Protein AF-A0A8X6PFY6-F1 (afdb_monomer)

Foldseek 3Di:
DPDPVVVVVVVVVVVVVVVVVVVVVVVVCVVCVVPPDDDDDPPPDPDCVVVVVVVVVVVVVVVVVVVVVVVVVVVVVVVVVVVVVVVVVVVVVVVVLCVQQVDADPVRHTDVPSVVVVVVVVVVVVVVVVVVVCVVDDDDDDDDDDDPDDDDD

InterPro domains:
  IPR013730 Fyv7/TAP26 [PF08524] (4-125)

Sequence (153 aa):
MPNFRRNYQNKKKEAFERRKYAIKREYRKMQVGKGGQSFHPRQNRPNDNNGSQFYRRAMQEYERNRAAIEERKQIKEAKRKEREEAITRYKEKKLENFKKLSQRTKRGQPVMKGRLEILLEKIKKTVNNDCETVNNTGTTSYKRKIGNSFRKN

Structure (mmCIF, N/CA/C/O backbone):
data_AF-A0A8X6PFY6-F1
#
_entry.id   AF-A0A8X6PFY6-F1
#
loop_
_atom_site.group_PDB
_atom_site.id
_atom_site.type_symbol
_atom_site.label_atom_id
_atom_site.label_alt_id
_atom_site.label_comp_id
_atom_site.label_asym_id
_atom_site.label_entity_id
_atom_site.label_seq_id
_atom_site.pdbx_PDB_ins_code
_atom_site.Cartn_x
_atom_site.Cartn_y
_atom_site.Cartn_z
_atom_site.occupancy
_atom_site.B_iso_or_equiv
_atom_site.auth_seq_id
_atom_site.auth_comp_id
_atom_site.auth_asym_id
_atom_site.auth_atom_id
_atom_site.pdbx_PDB_model_num
ATOM 1 N N . MET A 1 1 ? 24.659 1.802 14.967 1.00 48.66 1 MET A N 1
ATOM 2 C CA . MET A 1 1 ? 24.124 0.934 13.890 1.00 48.66 1 MET A CA 1
ATOM 3 C C . MET A 1 1 ? 24.374 1.592 12.535 1.00 48.66 1 MET A C 1
ATOM 5 O O . MET A 1 1 ? 23.859 2.686 12.324 1.00 48.66 1 MET A O 1
ATOM 9 N N . PRO A 1 2 ? 25.191 1.017 11.631 1.00 57.88 2 PRO A N 1
ATOM 10 C CA . PRO A 1 2 ? 25.465 1.629 10.331 1.00 57.88 2 PRO A CA 1
ATOM 11 C C . PRO A 1 2 ? 24.195 1.667 9.470 1.00 57.88 2 PRO A C 1
ATOM 13 O O . PRO A 1 2 ? 23.477 0.677 9.352 1.00 57.88 2 PRO A O 1
ATOM 16 N N . ASN A 1 3 ? 23.912 2.815 8.853 1.00 57.47 3 ASN A N 1
ATOM 17 C CA . ASN A 1 3 ? 22.722 3.036 8.028 1.00 57.47 3 ASN A CA 1
ATOM 18 C C . ASN A 1 3 ? 22.737 2.170 6.747 1.00 57.47 3 ASN A C 1
ATOM 20 O O . ASN A 1 3 ? 23.233 2.598 5.700 1.00 57.47 3 ASN A O 1
ATOM 24 N N . PHE A 1 4 ? 22.138 0.974 6.805 1.00 59.28 4 PHE A N 1
ATOM 25 C CA . PHE A 1 4 ? 22.027 0.002 5.701 1.00 59.28 4 PHE A CA 1
ATOM 26 C C . PHE A 1 4 ? 21.504 0.608 4.388 1.00 59.28 4 PHE A C 1
ATOM 28 O O . PHE A 1 4 ? 22.002 0.300 3.303 1.00 59.28 4 PHE A O 1
ATOM 35 N N . ARG A 1 5 ? 20.545 1.539 4.472 1.00 58.31 5 ARG A N 1
ATOM 36 C CA . ARG A 1 5 ? 19.970 2.228 3.306 1.00 58.31 5 ARG A CA 1
ATOM 37 C C . ARG A 1 5 ? 20.987 3.121 2.588 1.00 58.31 5 ARG A C 1
ATOM 39 O O . ARG A 1 5 ? 20.976 3.186 1.363 1.00 58.31 5 ARG A O 1
ATOM 46 N N . ARG A 1 6 ? 21.879 3.783 3.333 1.00 59.03 6 ARG A N 1
ATOM 47 C CA . ARG A 1 6 ? 22.920 4.669 2.783 1.00 59.03 6 ARG A CA 1
ATOM 48 C C . ARG A 1 6 ? 24.018 3.843 2.096 1.00 59.03 6 ARG A C 1
ATOM 50 O O . ARG A 1 6 ? 24.429 4.178 0.991 1.00 59.03 6 ARG A O 1
ATOM 57 N N . ASN A 1 7 ? 24.387 2.700 2.683 1.00 70.31 7 ASN A N 1
ATOM 58 C CA . ASN A 1 7 ? 25.357 1.756 2.113 1.00 70.31 7 ASN A CA 1
ATOM 59 C C . ASN A 1 7 ? 24.859 1.136 0.787 1.00 70.31 7 ASN A C 1
ATOM 61 O O . ASN A 1 7 ? 25.578 1.128 -0.207 1.00 70.31 7 ASN A O 1
ATOM 65 N N . TYR A 1 8 ? 23.589 0.723 0.713 1.00 68.44 8 TYR A N 1
ATOM 66 C CA . TYR A 1 8 ? 23.006 0.178 -0.522 1.00 68.44 8 TYR A CA 1
ATOM 67 C C . TYR A 1 8 ? 22.956 1.195 -1.676 1.00 68.44 8 TYR A C 1
ATOM 69 O O . TYR A 1 8 ? 23.268 0.860 -2.820 1.00 68.44 8 TYR A O 1
ATOM 77 N N . GLN A 1 9 ? 22.597 2.450 -1.387 1.00 69.75 9 GLN A N 1
ATOM 78 C CA . GLN A 1 9 ? 22.591 3.514 -2.397 1.00 69.75 9 GLN A CA 1
ATOM 79 C C . GLN A 1 9 ? 24.010 3.849 -2.880 1.00 69.75 9 GLN A C 1
ATOM 81 O O . GLN A 1 9 ? 24.214 4.052 -4.075 1.00 69.75 9 GLN A O 1
ATOM 86 N N . ASN A 1 10 ? 24.999 3.836 -1.983 1.00 77.12 10 ASN A N 1
ATOM 87 C CA . ASN A 1 10 ? 26.402 4.050 -2.342 1.00 77.12 10 ASN A CA 1
ATOM 88 C C . ASN A 1 10 ? 26.944 2.915 -3.224 1.00 77.12 10 ASN A C 1
ATOM 90 O O . ASN A 1 10 ? 27.538 3.199 -4.259 1.00 77.12 10 ASN A O 1
ATOM 94 N N . LYS A 1 11 ? 26.635 1.649 -2.907 1.00 75.69 11 LYS A N 1
ATOM 95 C CA . LYS A 1 11 ? 26.989 0.496 -3.757 1.00 75.69 11 LYS A CA 1
ATOM 96 C C . LYS A 1 11 ? 26.382 0.589 -5.159 1.00 75.69 11 LYS A C 1
ATOM 98 O O . LYS A 1 11 ? 27.042 0.258 -6.140 1.00 75.69 11 LYS A O 1
ATOM 103 N N . LYS A 1 12 ? 25.140 1.077 -5.283 1.00 75.38 12 LYS A N 1
ATOM 104 C CA . LYS A 1 12 ? 24.514 1.324 -6.595 1.00 75.38 12 LYS A CA 1
ATOM 105 C C . LYS A 1 12 ? 25.237 2.404 -7.398 1.00 75.38 12 LYS A C 1
ATOM 107 O O . LYS A 1 12 ? 25.449 2.216 -8.593 1.00 75.38 12 LYS A O 1
ATOM 112 N N . LYS A 1 13 ? 25.619 3.511 -6.753 1.00 80.25 13 LYS A N 1
ATOM 113 C CA . LYS A 1 13 ? 26.399 4.585 -7.390 1.00 80.25 13 LYS A CA 1
ATOM 114 C C . LYS A 1 13 ? 27.769 4.086 -7.841 1.00 80.25 13 LYS A C 1
ATOM 116 O O . LYS A 1 13 ? 28.173 4.347 -8.966 1.00 80.25 13 LYS A O 1
ATOM 121 N N . GLU A 1 14 ? 28.443 3.310 -7.001 1.00 84.56 14 GLU A N 1
ATOM 122 C CA . GLU A 1 14 ? 29.750 2.739 -7.315 1.00 84.56 14 GLU A CA 1
ATOM 123 C C . GLU A 1 14 ? 29.685 1.767 -8.502 1.00 84.56 14 GLU A C 1
ATOM 125 O O . GLU A 1 14 ? 30.495 1.855 -9.422 1.00 84.56 14 GLU A O 1
ATOM 130 N N . ALA A 1 15 ? 28.683 0.882 -8.540 1.00 84.25 15 ALA A N 1
ATOM 131 C CA . ALA A 1 15 ? 28.464 -0.017 -9.672 1.00 84.25 15 ALA A CA 1
ATOM 132 C C . ALA A 1 15 ? 28.185 0.747 -10.980 1.00 84.25 15 ALA A C 1
ATOM 134 O O . ALA A 1 15 ? 28.671 0.361 -12.045 1.00 84.25 15 ALA A O 1
ATOM 135 N N . PHE A 1 16 ? 27.436 1.851 -10.903 1.00 86.62 16 PHE A N 1
ATOM 136 C CA . PHE A 1 16 ? 27.175 2.723 -12.046 1.00 86.62 16 PHE A CA 1
ATOM 137 C C . PHE A 1 16 ? 28.451 3.406 -12.555 1.00 86.62 16 PHE A C 1
ATOM 139 O O . PHE A 1 16 ? 28.730 3.356 -13.754 1.00 86.62 16 PHE A O 1
ATOM 146 N N . GLU A 1 17 ? 29.263 3.974 -11.660 1.00 85.88 17 GLU A N 1
ATOM 147 C CA . GLU A 1 17 ? 30.540 4.589 -12.034 1.00 85.88 17 GLU A CA 1
ATOM 148 C C . GLU A 1 17 ? 31.504 3.552 -12.623 1.00 85.88 17 GLU A C 1
ATOM 150 O O . GLU A 1 17 ? 32.061 3.777 -13.695 1.00 85.88 17 GLU A O 1
ATOM 155 N N . ARG A 1 18 ? 31.625 2.359 -12.023 1.00 86.19 18 ARG A N 1
ATOM 156 C CA . ARG A 1 18 ? 32.429 1.256 -12.584 1.00 86.19 18 ARG A CA 1
ATOM 157 C C . ARG A 1 18 ? 32.011 0.919 -14.019 1.00 86.19 18 ARG A C 1
ATOM 159 O O . ARG A 1 18 ? 32.871 0.795 -14.890 1.00 86.19 18 ARG A O 1
ATOM 166 N N . ARG A 1 19 ? 30.704 0.841 -14.294 1.00 86.75 19 ARG A N 1
ATOM 167 C CA . ARG A 1 19 ? 30.173 0.598 -15.646 1.00 86.75 19 ARG A CA 1
ATOM 168 C C . ARG A 1 19 ? 30.501 1.743 -16.609 1.00 86.75 19 ARG A C 1
ATOM 170 O O . ARG A 1 19 ? 30.929 1.491 -17.730 1.00 86.75 19 ARG A O 1
ATOM 177 N N . LYS A 1 20 ? 30.354 2.994 -16.173 1.00 91.69 20 LYS A N 1
ATOM 178 C CA . LYS A 1 20 ? 30.692 4.190 -16.960 1.00 91.69 20 LYS A CA 1
ATOM 179 C C . LYS A 1 20 ? 32.180 4.235 -17.323 1.00 91.69 20 LYS A C 1
ATOM 181 O O . LYS A 1 20 ? 32.524 4.486 -18.478 1.00 91.69 20 LYS A O 1
ATOM 186 N N . TYR A 1 21 ? 33.066 3.945 -16.369 1.00 87.44 21 TYR A N 1
ATOM 187 C CA . TYR A 1 21 ? 34.508 3.870 -16.613 1.00 87.44 21 TYR A CA 1
ATOM 188 C C . TYR A 1 21 ? 34.895 2.681 -17.502 1.00 87.44 21 TYR A C 1
ATOM 190 O O . TYR A 1 21 ? 35.801 2.827 -18.322 1.00 87.44 21 TYR A O 1
ATOM 198 N N . ALA A 1 22 ? 34.206 1.539 -17.394 1.00 87.62 22 ALA A N 1
ATOM 199 C CA . ALA A 1 22 ? 34.403 0.397 -18.288 1.00 87.62 22 ALA A CA 1
ATOM 200 C C . ALA A 1 22 ? 34.051 0.753 -19.742 1.00 87.62 22 ALA A C 1
ATOM 202 O O . ALA A 1 22 ? 34.897 0.596 -20.619 1.00 87.62 22 ALA A O 1
ATOM 203 N N . ILE A 1 23 ? 32.881 1.360 -19.971 1.00 87.06 23 ILE A N 1
ATOM 204 C CA . ILE A 1 23 ? 32.452 1.832 -2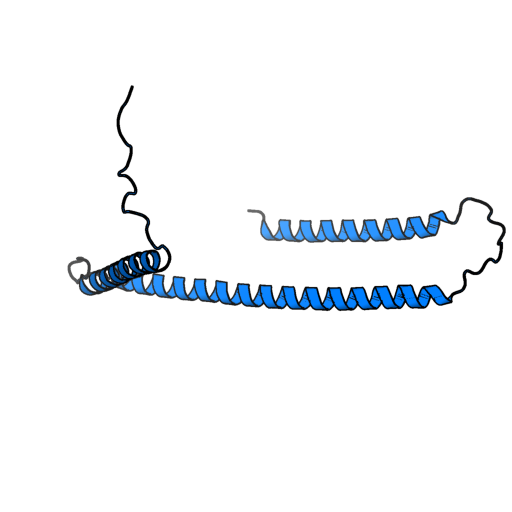1.300 1.00 87.06 23 ILE A CA 1
ATOM 205 C C . ILE A 1 23 ? 33.448 2.858 -21.862 1.00 87.06 23 ILE A C 1
ATOM 207 O O . ILE A 1 23 ? 33.873 2.755 -23.010 1.00 87.06 23 ILE A O 1
ATOM 211 N N . LYS A 1 24 ? 33.887 3.830 -21.049 1.00 85.69 24 LYS A N 1
ATOM 212 C CA . LYS A 1 24 ? 34.873 4.844 -21.467 1.00 85.69 24 LYS A CA 1
ATOM 213 C C . LYS A 1 24 ? 36.231 4.228 -21.828 1.00 85.69 24 LYS A C 1
ATOM 215 O O . LYS A 1 24 ? 36.890 4.690 -22.759 1.00 85.69 24 LYS A O 1
ATOM 220 N N . ARG A 1 25 ? 36.663 3.198 -21.091 1.00 84.69 25 ARG A N 1
ATOM 221 C CA . ARG A 1 25 ? 37.903 2.452 -21.353 1.00 84.69 25 ARG A CA 1
ATOM 222 C C . ARG A 1 25 ? 37.805 1.671 -22.659 1.00 84.69 25 ARG A C 1
ATOM 224 O O . ARG A 1 25 ? 38.741 1.703 -23.448 1.00 84.69 25 ARG A O 1
ATOM 231 N N . GLU A 1 26 ? 36.692 0.990 -22.878 1.00 82.75 26 GLU A N 1
ATOM 232 C CA . GLU A 1 26 ? 36.430 0.204 -24.081 1.00 82.75 26 GLU A CA 1
ATOM 233 C C . GLU A 1 26 ? 36.352 1.093 -25.326 1.00 82.75 26 GLU A C 1
ATOM 235 O O . GLU A 1 26 ? 37.043 0.837 -26.308 1.00 82.75 26 GLU A O 1
ATOM 240 N N . TYR A 1 27 ? 35.659 2.230 -25.229 1.00 82.00 27 TYR A N 1
ATOM 241 C CA . TYR A 1 27 ? 35.646 3.260 -26.267 1.00 82.00 27 TYR A CA 1
ATOM 242 C C . TYR A 1 27 ? 37.055 3.761 -26.617 1.00 82.00 27 TYR A C 1
ATOM 244 O O . TYR A 1 27 ? 37.421 3.828 -27.788 1.00 82.00 27 TYR A O 1
ATOM 252 N N . ARG A 1 28 ? 37.897 4.032 -25.609 1.00 83.44 28 ARG A N 1
ATOM 253 C CA . ARG A 1 28 ? 39.300 4.419 -25.827 1.00 83.44 28 ARG A CA 1
ATOM 254 C C . ARG A 1 28 ? 40.112 3.300 -26.490 1.00 83.44 28 ARG A C 1
ATOM 256 O O . ARG A 1 28 ? 40.904 3.583 -27.378 1.00 83.44 28 ARG A O 1
ATOM 263 N N . LYS A 1 29 ? 39.918 2.036 -26.099 1.00 77.06 29 LYS A N 1
ATOM 264 C CA . LYS A 1 29 ? 40.586 0.887 -26.737 1.00 77.06 29 LYS A CA 1
ATOM 265 C C . LYS A 1 29 ? 40.197 0.742 -28.210 1.00 77.06 29 LYS A C 1
ATOM 267 O O . LYS A 1 29 ? 41.075 0.504 -29.030 1.00 77.06 29 LYS A O 1
ATOM 272 N N . MET A 1 30 ? 38.925 0.953 -28.551 1.00 71.62 30 MET A N 1
ATOM 273 C CA . MET A 1 30 ? 38.466 0.957 -29.947 1.00 71.62 30 MET A CA 1
ATOM 274 C C . MET A 1 30 ? 39.096 2.088 -30.775 1.00 71.62 30 MET A C 1
ATOM 276 O O . MET A 1 30 ? 39.291 1.925 -31.976 1.00 71.62 30 MET A O 1
ATOM 280 N N . GLN A 1 31 ? 39.455 3.214 -30.148 1.00 65.56 31 GLN A N 1
ATOM 281 C CA . GLN A 1 31 ? 40.189 4.297 -30.812 1.00 65.56 31 GLN A CA 1
ATOM 282 C C . GLN A 1 31 ? 41.687 3.989 -30.982 1.00 65.56 31 GLN A C 1
ATOM 284 O O . GLN A 1 31 ? 42.263 4.321 -32.013 1.00 65.56 31 GLN A O 1
ATOM 289 N N . VAL A 1 32 ? 42.316 3.336 -29.998 1.00 60.94 32 VAL A N 1
ATOM 290 C CA . VAL A 1 32 ? 43.765 3.043 -29.996 1.00 60.94 32 VAL A CA 1
ATOM 291 C C . VAL A 1 32 ? 44.116 1.773 -30.793 1.00 60.94 32 VAL A C 1
ATOM 293 O O . VAL A 1 32 ? 45.224 1.656 -31.306 1.00 60.94 32 VAL A O 1
ATOM 296 N N . GLY A 1 33 ? 43.162 0.859 -31.012 1.00 51.19 33 GLY A N 1
ATOM 297 C CA . GLY A 1 33 ? 43.323 -0.335 -31.859 1.00 51.19 33 GLY A CA 1
ATOM 298 C C . GLY A 1 33 ? 43.544 -0.067 -33.359 1.00 51.19 33 GLY A C 1
ATOM 299 O O . GLY A 1 33 ? 43.638 -1.014 -34.132 1.00 51.19 33 GLY A O 1
ATOM 300 N N . LYS A 1 34 ? 43.646 1.201 -33.781 1.00 51.16 34 LYS A N 1
ATOM 301 C CA . LYS A 1 34 ? 44.022 1.620 -35.144 1.00 51.16 34 LYS A CA 1
ATOM 302 C C . LYS A 1 34 ? 45.475 2.114 -35.265 1.00 51.16 34 LYS A C 1
ATOM 304 O O . LYS A 1 34 ? 45.801 2.778 -36.240 1.00 51.16 34 LYS A O 1
ATOM 309 N N . GLY A 1 35 ? 46.338 1.836 -34.283 1.00 48.56 35 GLY A N 1
ATOM 310 C CA . GLY A 1 35 ? 47.686 2.420 -34.195 1.00 48.56 35 GLY A CA 1
ATOM 311 C C . GLY A 1 35 ? 48.846 1.425 -34.148 1.00 48.56 35 GLY A C 1
ATOM 312 O O . GLY A 1 35 ? 49.828 1.703 -33.472 1.00 48.56 35 GLY A O 1
ATOM 313 N N . GLY A 1 36 ? 48.744 0.265 -34.805 1.00 50.94 36 GLY A N 1
ATOM 314 C CA . GLY A 1 36 ? 49.786 -0.763 -34.709 1.00 50.94 36 GLY A CA 1
ATOM 315 C C . GLY A 1 36 ? 49.902 -1.712 -35.895 1.00 50.94 36 GLY A C 1
ATOM 316 O O . GLY A 1 36 ? 50.194 -2.872 -35.661 1.00 50.94 36 GLY A O 1
ATOM 317 N N . GLN A 1 37 ? 49.644 -1.256 -37.125 1.00 45.44 37 GLN A N 1
ATOM 318 C CA . GLN A 1 37 ? 50.202 -1.809 -38.370 1.00 45.44 37 GLN A CA 1
ATOM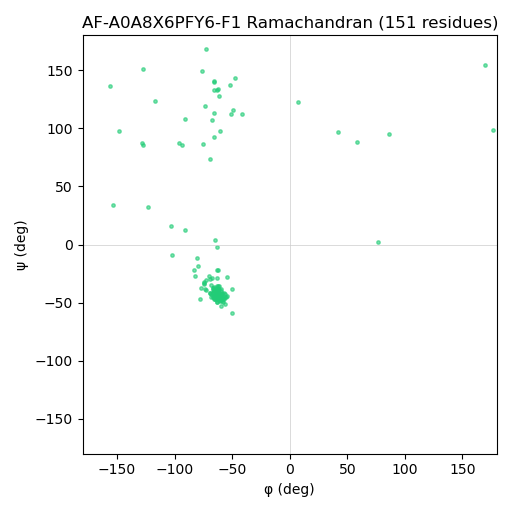 319 C C . GLN A 1 37 ? 50.177 -0.705 -39.435 1.00 45.44 37 GLN A C 1
ATOM 321 O O . GLN A 1 37 ? 49.209 0.049 -39.530 1.00 45.44 37 GLN A O 1
ATOM 326 N N . SER A 1 38 ? 51.257 -0.576 -40.202 1.00 51.62 38 SER A N 1
ATOM 327 C CA . SER A 1 38 ? 51.410 0.381 -41.300 1.00 51.62 38 SER A CA 1
ATOM 328 C C . SER A 1 38 ? 50.352 0.141 -42.382 1.00 51.62 38 SER A C 1
ATOM 330 O O . SER A 1 38 ? 50.497 -0.731 -43.234 1.00 51.62 38 SER A O 1
ATOM 332 N N . PHE A 1 39 ? 49.269 0.915 -42.329 1.00 45.38 39 PHE A N 1
ATOM 333 C CA . PHE A 1 39 ? 48.179 0.891 -43.299 1.00 45.38 39 PHE A CA 1
ATOM 334 C C . PHE A 1 39 ? 48.461 1.910 -44.410 1.00 45.38 39 PHE A C 1
ATOM 336 O O . PHE A 1 39 ? 48.369 3.118 -44.192 1.00 45.38 39 PHE A O 1
ATOM 343 N N . HIS A 1 40 ? 48.795 1.439 -45.613 1.00 53.25 40 HIS A N 1
ATOM 344 C CA . HIS A 1 40 ? 48.745 2.274 -46.815 1.00 53.25 40 HIS A CA 1
ATOM 345 C C . HIS A 1 40 ? 47.293 2.738 -47.031 1.00 53.25 40 HIS A C 1
ATOM 347 O O . HIS A 1 40 ? 46.396 1.889 -47.057 1.00 53.25 40 HIS A O 1
ATOM 353 N N . PRO A 1 41 ? 47.009 4.043 -47.198 1.00 47.25 41 PRO A N 1
ATOM 354 C CA . PRO A 1 41 ? 45.644 4.514 -47.354 1.00 47.25 41 PRO A CA 1
ATOM 355 C C . PRO A 1 41 ? 45.156 4.173 -48.765 1.00 47.25 41 PRO A C 1
ATOM 357 O O . PRO A 1 41 ? 45.234 4.988 -49.680 1.00 47.25 41 PRO A O 1
ATOM 360 N N . ARG A 1 42 ? 44.614 2.966 -48.964 1.00 46.97 42 ARG A N 1
ATOM 361 C CA . ARG A 1 42 ? 43.698 2.747 -50.087 1.00 46.97 42 ARG A CA 1
ATOM 362 C C . ARG A 1 42 ? 42.440 3.550 -49.790 1.00 46.97 42 ARG A C 1
ATOM 364 O O . ARG A 1 42 ? 41.661 3.202 -48.905 1.00 46.97 42 ARG A O 1
ATOM 371 N N . GLN A 1 43 ? 42.264 4.643 -50.525 1.00 59.22 43 GLN A N 1
ATOM 372 C CA . GLN A 1 43 ? 41.051 5.450 -50.528 1.00 59.22 43 GLN A CA 1
ATOM 373 C C . GLN A 1 43 ? 39.904 4.665 -51.181 1.00 59.22 43 GLN A C 1
ATOM 375 O O . GLN A 1 43 ? 39.488 4.957 -52.291 1.00 59.22 43 GLN A O 1
ATOM 380 N N . ASN A 1 44 ? 39.371 3.668 -50.482 1.00 55.22 44 ASN A N 1
ATOM 381 C CA . ASN A 1 44 ? 38.015 3.200 -50.724 1.00 55.22 44 ASN A CA 1
ATOM 382 C C . ASN A 1 44 ? 37.134 3.904 -49.698 1.00 55.22 44 ASN A C 1
ATOM 384 O O . ASN A 1 44 ? 36.940 3.405 -48.590 1.00 55.22 44 ASN A O 1
ATOM 388 N N . ARG A 1 45 ? 36.665 5.110 -50.039 1.00 54.78 45 ARG A N 1
ATOM 389 C CA . ARG A 1 45 ? 35.607 5.772 -49.270 1.00 54.78 45 ARG A CA 1
ATOM 390 C C . ARG A 1 45 ? 34.348 4.915 -49.437 1.00 54.78 45 ARG A C 1
ATOM 392 O O . ARG A 1 45 ? 33.876 4.796 -50.569 1.00 54.78 45 ARG A O 1
ATOM 399 N N . PRO A 1 46 ? 33.824 4.264 -48.383 1.00 55.88 46 PRO A N 1
ATOM 400 C CA . PRO A 1 46 ? 32.526 3.626 -48.499 1.00 55.88 46 PRO A CA 1
ATOM 401 C C . PRO A 1 46 ? 31.511 4.735 -48.774 1.00 55.88 46 PRO A C 1
ATOM 403 O O . PRO A 1 46 ? 31.550 5.786 -48.147 1.00 55.88 46 PRO A O 1
ATOM 406 N N . ASN A 1 47 ? 30.646 4.513 -49.754 1.00 59.56 47 ASN A N 1
ATOM 407 C CA . ASN A 1 47 ? 29.601 5.446 -50.147 1.00 59.56 47 ASN A CA 1
ATOM 408 C C . ASN A 1 47 ? 28.776 5.882 -48.910 1.00 59.56 47 ASN A C 1
ATOM 410 O O . ASN A 1 47 ? 28.062 5.067 -48.319 1.00 59.56 47 ASN A O 1
ATOM 414 N N . ASP A 1 48 ? 28.891 7.157 -48.521 1.00 55.97 48 ASP A N 1
ATOM 415 C CA . ASP A 1 48 ? 28.364 7.758 -47.279 1.00 55.97 48 ASP A CA 1
ATOM 416 C C . ASP A 1 48 ? 26.824 7.729 -47.154 1.00 55.97 48 ASP A C 1
ATOM 418 O O . ASP A 1 48 ? 26.256 8.082 -46.118 1.00 55.97 48 ASP A O 1
ATOM 422 N N . ASN A 1 49 ? 26.122 7.226 -48.170 1.00 58.75 49 ASN A N 1
ATOM 423 C CA . ASN A 1 49 ? 24.665 7.107 -48.192 1.00 58.75 49 ASN A CA 1
ATOM 424 C C . ASN A 1 49 ? 24.089 6.161 -47.113 1.00 58.75 49 ASN A C 1
ATOM 426 O O . ASN A 1 49 ? 22.936 6.317 -46.712 1.00 58.75 49 ASN A O 1
ATOM 430 N N . ASN A 1 50 ? 24.876 5.219 -46.576 1.00 57.22 50 ASN A N 1
ATOM 431 C CA . ASN A 1 50 ? 24.406 4.297 -45.529 1.00 57.22 50 ASN A CA 1
ATOM 432 C C . ASN A 1 50 ? 24.443 4.890 -44.106 1.00 57.22 50 ASN A C 1
ATOM 434 O O . ASN A 1 50 ? 23.631 4.495 -43.266 1.00 57.22 50 ASN A O 1
ATOM 438 N N . GLY A 1 51 ? 25.326 5.854 -43.815 1.00 61.25 51 GLY A N 1
ATOM 439 C CA . GLY A 1 51 ? 25.451 6.458 -42.477 1.00 61.25 51 GLY A CA 1
ATOM 440 C C . GLY A 1 51 ? 24.175 7.178 -42.023 1.00 61.25 51 GLY A C 1
ATOM 441 O O . GLY A 1 51 ? 23.768 7.069 -40.865 1.00 61.25 51 GLY A O 1
ATOM 442 N N . SER A 1 52 ? 23.482 7.813 -42.973 1.00 68.12 52 SER A N 1
ATOM 443 C CA . SER A 1 52 ? 22.175 8.454 -42.774 1.00 68.12 52 SER A CA 1
ATOM 444 C C . SER A 1 52 ? 21.083 7.452 -42.363 1.00 68.12 52 SER A C 1
ATOM 446 O O . SER A 1 52 ? 20.286 7.715 -41.460 1.00 68.12 52 SER A O 1
ATOM 448 N N . GLN A 1 53 ? 21.081 6.247 -42.945 1.00 75.44 53 GLN A N 1
ATOM 449 C CA . GLN A 1 53 ? 20.093 5.212 -42.633 1.00 75.44 53 GLN A CA 1
ATOM 450 C C . GLN A 1 53 ? 20.327 4.557 -41.265 1.00 75.44 53 GLN A C 1
ATOM 452 O O . GLN A 1 53 ? 19.358 4.295 -40.547 1.00 75.44 53 GLN A O 1
ATOM 457 N N . PHE A 1 54 ? 21.584 4.326 -40.875 1.00 81.12 54 PHE A N 1
ATOM 458 C CA . PHE A 1 54 ? 21.920 3.860 -39.524 1.00 81.12 54 PHE A CA 1
ATOM 459 C C . PHE A 1 54 ? 21.564 4.904 -38.465 1.00 81.12 54 PHE A C 1
ATOM 461 O O . PHE A 1 54 ? 20.942 4.558 -37.462 1.00 81.12 54 PHE A O 1
ATOM 468 N N . TYR A 1 55 ? 21.882 6.177 -38.712 1.00 84.12 55 TYR A N 1
ATOM 469 C CA . TYR A 1 55 ? 21.512 7.276 -37.822 1.00 84.12 55 TYR A CA 1
ATOM 470 C C . TYR A 1 55 ? 19.991 7.386 -37.658 1.00 84.12 55 TYR A C 1
ATOM 472 O O . TYR A 1 55 ? 19.490 7.434 -36.535 1.00 84.12 55 TYR A O 1
ATOM 480 N N . ARG A 1 56 ? 19.238 7.317 -38.763 1.00 85.00 56 ARG A N 1
ATOM 481 C CA . ARG A 1 56 ? 17.770 7.331 -38.737 1.00 85.00 56 ARG A CA 1
ATOM 482 C C . ARG A 1 56 ? 17.189 6.156 -37.944 1.00 85.00 56 ARG A C 1
ATOM 484 O O . ARG A 1 56 ? 16.276 6.356 -37.149 1.00 85.00 56 ARG A O 1
ATOM 491 N N . ARG A 1 57 ? 17.728 4.942 -38.118 1.00 87.94 57 ARG A N 1
ATOM 492 C CA . ARG A 1 57 ? 17.320 3.760 -37.333 1.00 87.94 57 ARG A CA 1
ATOM 493 C C . ARG A 1 57 ? 17.626 3.935 -35.845 1.00 87.94 57 ARG A C 1
ATOM 495 O O . ARG A 1 57 ? 16.758 3.674 -35.020 1.00 87.94 57 ARG A O 1
ATOM 502 N N . ALA A 1 58 ? 18.814 4.435 -35.509 1.00 89.06 58 ALA A N 1
ATOM 503 C CA . ALA A 1 58 ? 19.210 4.692 -34.127 1.00 89.06 58 ALA A CA 1
ATOM 504 C C . ALA A 1 58 ? 18.319 5.752 -33.453 1.00 89.06 58 ALA A C 1
ATOM 506 O O . ALA A 1 58 ? 17.933 5.579 -32.298 1.00 89.06 58 ALA A O 1
ATOM 507 N N . MET A 1 59 ? 17.944 6.817 -34.171 1.00 91.25 59 MET A N 1
ATOM 508 C CA . MET A 1 59 ? 16.991 7.819 -33.676 1.00 91.25 59 MET A CA 1
ATOM 509 C C . MET A 1 59 ? 15.601 7.221 -33.450 1.00 91.25 59 MET A C 1
ATOM 511 O O . MET A 1 59 ? 15.020 7.416 -32.385 1.00 91.25 59 MET A O 1
ATOM 515 N N . GLN A 1 60 ? 15.104 6.411 -34.386 1.00 91.19 60 GLN A N 1
ATOM 516 C CA . GLN A 1 60 ? 13.808 5.752 -34.233 1.00 91.19 60 GLN A CA 1
ATOM 517 C C . GLN A 1 60 ? 13.783 4.783 -33.038 1.00 91.19 60 GLN A C 1
ATOM 519 O O . GLN A 1 60 ? 12.808 4.738 -32.286 1.00 91.19 60 GLN A O 1
ATOM 524 N N . GLU A 1 61 ? 14.849 4.009 -32.825 1.00 91.31 61 GLU A N 1
ATOM 525 C CA . GLU A 1 61 ? 14.970 3.144 -31.646 1.00 91.31 61 GLU A CA 1
ATOM 526 C C . GLU A 1 61 ? 15.061 3.945 -30.347 1.00 91.31 61 GLU A C 1
ATOM 528 O O . GLU A 1 61 ? 14.448 3.567 -29.346 1.00 91.31 61 GLU A O 1
ATOM 533 N N . TYR A 1 62 ? 15.788 5.063 -30.350 1.00 92.75 62 TYR A N 1
ATOM 534 C CA . TYR A 1 62 ? 15.868 5.959 -29.202 1.00 92.75 62 TYR A CA 1
ATOM 535 C C . TYR A 1 62 ? 14.487 6.495 -28.808 1.00 92.75 62 TYR A C 1
ATOM 537 O O . TYR A 1 62 ? 14.114 6.428 -27.635 1.00 92.75 62 TYR A O 1
ATOM 545 N N . GLU A 1 63 ? 13.701 6.962 -29.778 1.00 93.19 63 GLU A N 1
ATOM 546 C CA . GLU A 1 63 ? 12.343 7.459 -29.549 1.00 93.19 63 GLU A CA 1
ATOM 547 C C . GLU A 1 63 ? 11.408 6.365 -29.025 1.00 93.19 63 GLU A C 1
ATOM 549 O O . GLU A 1 63 ? 10.723 6.574 -28.020 1.00 93.19 63 GLU A O 1
ATOM 554 N N . ARG A 1 64 ? 11.437 5.168 -29.627 1.00 93.38 64 ARG A N 1
ATOM 555 C CA . ARG A 1 64 ? 10.663 4.006 -29.150 1.00 93.38 64 ARG A CA 1
ATOM 556 C C . ARG A 1 64 ? 11.016 3.643 -27.711 1.00 93.38 64 ARG A C 1
ATOM 558 O O . ARG A 1 64 ? 10.130 3.446 -26.881 1.00 93.38 64 ARG A O 1
ATOM 565 N N . ASN A 1 65 ? 12.308 3.598 -27.392 1.00 91.94 65 ASN A N 1
ATOM 566 C CA . ASN A 1 65 ? 12.780 3.306 -26.043 1.00 91.94 65 ASN A CA 1
ATOM 567 C C . ASN A 1 65 ? 12.360 4.393 -25.051 1.00 91.94 65 ASN A C 1
ATOM 569 O O . ASN A 1 65 ? 11.958 4.080 -23.930 1.00 91.94 65 ASN A O 1
ATOM 573 N N . ARG A 1 66 ? 12.408 5.667 -25.454 1.00 93.44 66 ARG A N 1
ATOM 574 C CA . ARG A 1 66 ? 11.949 6.789 -24.630 1.00 93.44 66 ARG A CA 1
ATOM 575 C C . ARG A 1 66 ? 10.453 6.681 -24.328 1.00 93.44 66 ARG A C 1
ATOM 577 O O . ARG A 1 66 ? 10.080 6.810 -23.164 1.00 93.44 66 ARG A O 1
ATOM 584 N N . ALA A 1 67 ? 9.629 6.383 -25.333 1.00 93.38 67 ALA A N 1
ATOM 585 C CA . ALA A 1 67 ? 8.190 6.184 -25.166 1.00 93.38 67 ALA A CA 1
ATOM 586 C C . ALA A 1 67 ? 7.880 5.003 -24.230 1.00 93.38 67 ALA A C 1
ATOM 588 O O . ALA A 1 67 ? 7.142 5.162 -23.260 1.00 93.38 67 ALA A O 1
ATOM 589 N N . ALA A 1 68 ? 8.532 3.853 -24.433 1.00 93.62 68 ALA A N 1
ATOM 590 C CA . ALA A 1 68 ? 8.354 2.675 -23.582 1.00 93.62 68 ALA A CA 1
ATOM 591 C C . ALA A 1 68 ? 8.796 2.916 -22.126 1.00 93.62 68 ALA A C 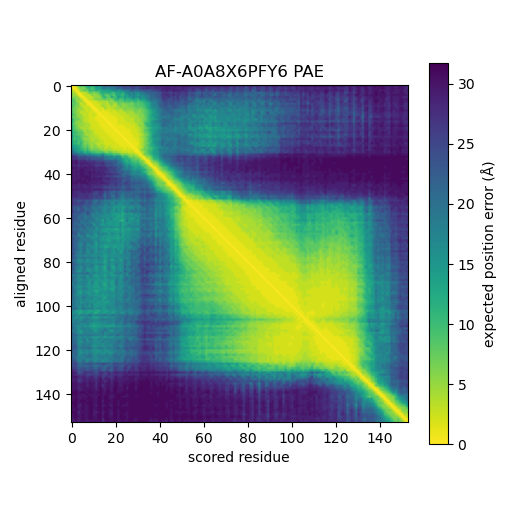1
ATOM 593 O O . ALA A 1 68 ? 8.203 2.388 -21.184 1.00 93.62 68 ALA A O 1
ATOM 594 N N . ILE A 1 69 ? 9.852 3.707 -21.910 1.00 93.88 69 ILE A N 1
ATOM 595 C CA . ILE A 1 69 ? 10.277 4.106 -20.563 1.00 93.88 69 ILE A CA 1
ATOM 596 C C . ILE A 1 69 ? 9.204 4.973 -19.903 1.00 93.88 69 ILE A C 1
ATOM 598 O O . ILE A 1 69 ? 8.920 4.775 -18.721 1.00 93.88 69 ILE A O 1
ATOM 602 N N . GLU A 1 70 ? 8.627 5.920 -20.637 1.00 94.06 70 GLU A N 1
ATOM 603 C CA . GLU A 1 7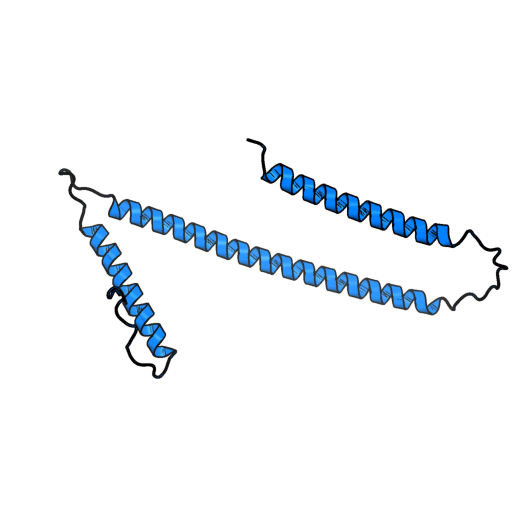0 ? 7.618 6.830 -20.102 1.00 94.06 70 GLU A CA 1
ATOM 604 C C . GLU A 1 70 ? 6.326 6.093 -19.736 1.00 94.06 70 GLU A C 1
ATOM 606 O O . GLU A 1 70 ? 5.850 6.215 -18.609 1.00 94.06 70 GLU A O 1
ATOM 611 N N . GLU A 1 71 ? 5.844 5.208 -20.607 1.00 94.06 71 GLU A N 1
ATOM 612 C CA . GLU A 1 71 ? 4.698 4.338 -20.326 1.00 94.06 71 GLU A CA 1
ATOM 613 C C . GLU A 1 71 ? 4.936 3.475 -19.073 1.00 94.06 71 GLU A C 1
ATOM 615 O O . GLU A 1 71 ? 4.118 3.428 -18.149 1.00 94.06 71 GLU A O 1
ATOM 620 N N . ARG A 1 72 ? 6.116 2.847 -18.964 1.00 93.81 72 ARG A N 1
ATOM 621 C CA . ARG A 1 72 ? 6.479 2.045 -17.783 1.00 93.81 72 ARG A CA 1
ATOM 622 C C . ARG A 1 72 ? 6.517 2.872 -16.501 1.00 93.81 72 ARG A C 1
ATOM 624 O O . ARG A 1 72 ? 6.172 2.346 -15.439 1.00 93.81 72 ARG A O 1
ATOM 631 N N . LYS A 1 73 ? 6.953 4.135 -16.560 1.00 95.19 73 LYS A N 1
ATOM 632 C CA . LYS A 1 73 ? 6.911 5.035 -15.398 1.00 95.19 73 LYS A CA 1
ATOM 633 C C . LYS A 1 73 ? 5.473 5.339 -15.002 1.00 95.19 73 LYS A C 1
ATOM 635 O O . LYS A 1 73 ? 5.166 5.202 -13.820 1.00 95.19 73 LYS A O 1
ATOM 640 N N . GLN A 1 74 ? 4.612 5.674 -15.961 1.00 94.19 74 GLN A N 1
ATOM 641 C CA . GLN A 1 74 ? 3.206 5.990 -15.705 1.00 94.19 74 GLN A CA 1
ATOM 642 C C . GLN A 1 74 ? 2.474 4.804 -15.068 1.00 94.19 74 GLN A C 1
ATOM 644 O O . GLN A 1 74 ? 1.886 4.949 -13.997 1.00 94.19 74 GLN A O 1
ATOM 649 N N . ILE A 1 75 ? 2.617 3.599 -15.630 1.00 94.50 75 ILE A N 1
ATOM 650 C CA . ILE A 1 75 ? 2.030 2.373 -15.062 1.00 94.50 75 ILE A CA 1
ATOM 651 C C . ILE A 1 75 ? 2.554 2.119 -13.644 1.00 94.50 75 ILE A C 1
ATOM 653 O O . ILE A 1 75 ? 1.807 1.734 -12.742 1.00 94.50 75 ILE A O 1
ATOM 657 N N . LYS A 1 76 ? 3.858 2.312 -13.418 1.00 94.94 76 LYS A N 1
ATOM 658 C CA . LYS A 1 76 ? 4.460 2.106 -12.098 1.00 94.94 76 LYS A CA 1
ATOM 659 C C . LYS A 1 76 ? 3.958 3.126 -11.081 1.00 94.94 76 LYS A C 1
ATOM 661 O O . LYS A 1 76 ? 3.785 2.764 -9.919 1.00 94.94 76 LYS A O 1
ATOM 666 N N . GLU A 1 77 ? 3.760 4.371 -11.493 1.00 95.25 77 GLU A N 1
ATOM 667 C CA . GLU A 1 77 ? 3.227 5.420 -10.635 1.00 95.25 77 GLU A CA 1
ATOM 668 C C . GLU A 1 77 ? 1.761 5.162 -10.289 1.00 95.25 77 GLU A C 1
ATOM 670 O O . GLU A 1 77 ? 1.424 5.197 -9.107 1.00 95.25 77 GLU A O 1
ATOM 675 N N . ALA A 1 78 ? 0.927 4.799 -11.267 1.00 95.00 78 ALA A N 1
ATOM 676 C CA . ALA A 1 78 ? -0.464 4.410 -11.038 1.00 95.00 78 ALA A CA 1
ATOM 677 C C . ALA A 1 78 ? -0.558 3.252 -10.030 1.00 95.00 78 ALA A C 1
ATOM 679 O O . ALA A 1 78 ? -1.160 3.390 -8.967 1.00 95.00 78 ALA A O 1
ATOM 680 N N . LYS A 1 79 ? 0.198 2.169 -10.260 1.00 94.75 79 LYS A N 1
ATOM 681 C CA . LYS A 1 79 ? 0.278 1.029 -9.328 1.00 94.75 79 LYS A CA 1
ATOM 682 C C . LYS A 1 79 ? 0.848 1.387 -7.957 1.00 94.75 79 LYS A C 1
ATOM 684 O O . LYS A 1 79 ? 0.705 0.605 -7.014 1.00 94.75 79 LYS A O 1
ATOM 689 N N . ARG A 1 80 ? 1.612 2.477 -7.839 1.00 95.44 80 ARG A N 1
ATOM 690 C CA . ARG A 1 80 ? 2.110 2.958 -6.546 1.00 95.44 80 ARG A CA 1
ATOM 691 C C . ARG A 1 80 ? 0.997 3.692 -5.805 1.00 95.44 80 ARG A C 1
ATOM 693 O O . ARG A 1 80 ? 0.773 3.361 -4.646 1.00 95.44 80 ARG A O 1
ATOM 700 N N . LYS A 1 81 ? 0.284 4.595 -6.484 1.00 95.25 81 LYS A N 1
ATOM 701 C CA . LYS A 1 81 ? -0.859 5.338 -5.933 1.00 95.25 81 LYS A CA 1
ATOM 702 C C . LYS A 1 81 ? -1.956 4.390 -5.448 1.00 95.25 81 LYS A C 1
ATOM 704 O O . LYS A 1 81 ? -2.313 4.445 -4.280 1.00 95.25 81 LYS A O 1
ATOM 709 N N . GLU A 1 82 ? -2.357 3.418 -6.267 1.00 94.75 82 GLU A N 1
ATOM 710 C CA . GLU A 1 82 ? -3.348 2.397 -5.881 1.00 94.75 82 GLU A CA 1
ATOM 711 C C . GLU A 1 82 ? -2.946 1.630 -4.611 1.00 94.75 82 GLU A C 1
ATOM 713 O O . GLU A 1 82 ? -3.760 1.391 -3.719 1.00 94.75 82 GLU A O 1
ATOM 718 N N . ARG A 1 83 ? -1.665 1.254 -4.498 1.00 95.50 83 ARG A N 1
ATOM 719 C CA . ARG A 1 83 ? -1.145 0.558 -3.313 1.00 95.50 83 ARG A CA 1
ATOM 720 C C . ARG A 1 83 ? -1.117 1.454 -2.085 1.00 95.50 83 ARG A C 1
ATOM 722 O O . ARG A 1 83 ? -1.457 0.995 -0.998 1.00 95.50 83 ARG A O 1
ATOM 729 N N . GLU A 1 84 ? -0.685 2.699 -2.242 1.00 96.12 84 GLU A N 1
ATOM 730 C CA . GLU A 1 84 ? -0.665 3.682 -1.161 1.00 96.12 84 GLU A CA 1
ATOM 731 C C . GLU A 1 84 ? -2.088 3.934 -0.644 1.00 96.12 84 GLU A C 1
ATOM 733 O O . GLU A 1 84 ? -2.309 3.826 0.561 1.00 96.12 84 GLU A O 1
ATOM 738 N N . GLU A 1 85 ? -3.061 4.121 -1.538 1.00 96.19 85 GLU A N 1
ATOM 739 C CA . GLU A 1 85 ? -4.481 4.272 -1.199 1.00 96.19 85 GLU A CA 1
ATOM 740 C C . GLU A 1 85 ? -5.073 3.029 -0.519 1.00 96.19 85 GLU A C 1
ATOM 742 O O . GLU A 1 85 ? -5.808 3.134 0.464 1.00 96.19 85 GLU A O 1
ATOM 747 N N . ALA A 1 86 ? -4.746 1.824 -0.989 1.00 96.38 86 ALA A N 1
ATOM 748 C CA . ALA A 1 86 ? -5.198 0.597 -0.336 1.00 96.38 86 ALA A CA 1
ATOM 749 C C . ALA A 1 86 ? -4.642 0.479 1.096 1.00 96.38 86 ALA A C 1
ATOM 751 O O . ALA A 1 86 ? -5.346 0.063 2.021 1.00 96.38 86 ALA A O 1
ATOM 752 N N . ILE A 1 87 ? -3.383 0.879 1.300 1.00 96.69 87 ILE A N 1
ATOM 753 C CA . ILE A 1 87 ? -2.737 0.869 2.615 1.00 96.69 87 ILE A CA 1
ATOM 754 C C . ILE A 1 87 ? -3.352 1.924 3.541 1.00 96.69 87 ILE A C 1
ATOM 756 O O . ILE A 1 87 ? -3.552 1.625 4.722 1.00 96.69 87 ILE A O 1
ATOM 760 N N . THR A 1 88 ? -3.640 3.136 3.058 1.00 97.50 88 THR A N 1
ATOM 761 C CA . THR A 1 88 ? -4.267 4.185 3.881 1.00 97.50 88 THR A CA 1
ATOM 762 C C . THR A 1 88 ? -5.658 3.755 4.325 1.00 97.50 88 THR A C 1
ATOM 764 O O . THR A 1 88 ? -5.901 3.696 5.531 1.00 97.50 88 THR A O 1
ATOM 767 N N . ARG A 1 89 ? -6.503 3.289 3.397 1.00 97.12 89 ARG A N 1
ATOM 768 C CA . ARG A 1 89 ? -7.844 2.764 3.710 1.00 97.12 89 ARG A CA 1
ATOM 769 C C . ARG A 1 89 ? -7.791 1.614 4.716 1.00 97.12 89 ARG A C 1
ATOM 771 O O . ARG A 1 89 ? -8.586 1.560 5.653 1.00 97.12 89 ARG A O 1
ATOM 778 N N . TYR A 1 90 ? -6.832 0.694 4.569 1.00 96.38 90 TYR A N 1
ATOM 779 C CA . TYR A 1 90 ? -6.645 -0.393 5.533 1.00 96.38 90 TYR A CA 1
ATOM 780 C C . TYR A 1 90 ? -6.274 0.125 6.928 1.00 96.38 90 TYR A C 1
ATOM 782 O O . TYR A 1 90 ? -6.834 -0.335 7.924 1.00 96.38 90 TYR A O 1
ATOM 790 N N . LYS A 1 91 ? -5.339 1.078 7.018 1.00 97.75 91 LYS A N 1
ATOM 791 C CA . LYS A 1 91 ? -4.911 1.668 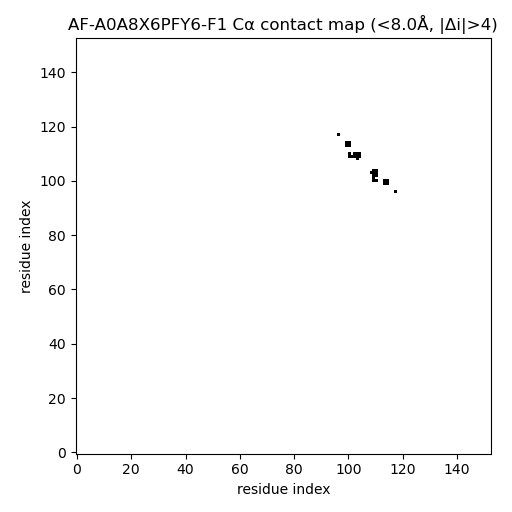8.296 1.00 97.75 91 LYS A CA 1
ATOM 792 C C . LYS A 1 91 ? -6.049 2.418 8.982 1.00 97.75 91 LYS A C 1
ATOM 794 O O . LYS A 1 91 ? -6.240 2.233 10.182 1.00 97.75 91 LYS A O 1
ATOM 799 N N . GLU A 1 92 ? -6.809 3.204 8.231 1.00 97.81 92 GLU A N 1
ATOM 800 C CA . GLU A 1 92 ? -7.982 3.932 8.721 1.00 97.81 92 GLU A CA 1
ATOM 801 C C . GLU A 1 92 ? -9.034 2.969 9.273 1.00 97.81 92 GLU A C 1
ATOM 803 O O . GLU A 1 92 ? -9.401 3.058 10.446 1.00 97.81 92 GLU A O 1
ATOM 808 N N . LYS A 1 93 ? -9.424 1.960 8.483 1.00 96.50 93 LYS A N 1
ATOM 809 C CA . LYS A 1 93 ? -10.377 0.927 8.910 1.00 96.50 93 LYS A CA 1
ATOM 810 C C . LYS A 1 93 ? -9.880 0.155 10.133 1.00 96.50 93 LYS A C 1
ATOM 812 O O . LYS A 1 93 ? -10.649 -0.157 11.041 1.00 96.50 93 LYS A O 1
ATOM 817 N N . LYS A 1 94 ? -8.584 -0.167 10.183 1.00 97.31 94 LYS A N 1
ATOM 818 C CA . LYS A 1 94 ? -7.970 -0.842 11.333 1.00 97.31 94 LYS A CA 1
ATOM 819 C C . LYS A 1 94 ? -8.068 0.017 12.592 1.00 97.31 94 LYS A C 1
ATOM 821 O O . LYS A 1 94 ? -8.393 -0.515 13.651 1.00 97.31 94 LYS A O 1
ATOM 826 N N . LEU A 1 95 ? -7.796 1.317 12.483 1.00 97.94 95 LEU A N 1
ATOM 827 C CA . LEU A 1 95 ? -7.887 2.251 13.601 1.00 97.94 95 LEU A CA 1
ATOM 828 C C . LEU A 1 95 ? -9.332 2.405 14.088 1.00 97.94 95 LEU A C 1
ATOM 830 O O . LEU A 1 95 ? -9.571 2.364 15.292 1.00 97.94 95 LEU A O 1
ATOM 834 N N . GLU A 1 96 ? -10.295 2.540 13.176 1.00 96.62 96 GLU A N 1
ATOM 835 C CA . GLU A 1 96 ? -11.719 2.611 13.516 1.00 96.62 96 GLU A CA 1
ATOM 836 C C . GLU A 1 96 ? -12.184 1.344 14.249 1.00 96.62 96 GLU A C 1
ATOM 838 O O . GLU A 1 96 ? -12.779 1.418 15.327 1.00 96.62 96 GLU A O 1
ATOM 843 N N . ASN A 1 97 ? -11.833 0.171 13.718 1.00 96.31 97 ASN A N 1
ATOM 844 C CA . ASN A 1 97 ? -12.147 -1.105 14.351 1.00 96.31 97 ASN A CA 1
ATOM 845 C C . ASN A 1 97 ? -11.495 -1.229 15.726 1.00 96.31 97 ASN A C 1
ATOM 847 O O . ASN A 1 97 ? -12.143 -1.671 16.671 1.00 96.31 97 ASN A O 1
ATOM 851 N N . PHE A 1 98 ? -10.233 -0.818 15.862 1.00 97.12 98 PHE A N 1
ATOM 852 C CA . PHE A 1 98 ? -9.553 -0.819 17.151 1.00 97.12 98 PHE A CA 1
ATOM 853 C C . PHE A 1 98 ? -10.301 0.045 18.167 1.00 97.12 98 PHE A C 1
ATOM 855 O O . PHE A 1 98 ? -10.611 -0.456 19.244 1.00 97.12 98 PHE A O 1
ATOM 862 N N . LYS A 1 99 ? -10.681 1.278 17.796 1.00 96.69 99 LYS A N 1
ATOM 863 C CA . LYS A 1 99 ? -11.465 2.181 18.654 1.00 96.69 99 LYS A CA 1
ATOM 864 C C . LYS A 1 99 ? -12.766 1.529 19.127 1.00 96.69 99 LYS A C 1
ATOM 866 O O . LYS A 1 99 ? -13.071 1.598 20.312 1.00 96.69 99 LYS A O 1
ATOM 871 N N . LYS A 1 100 ? -13.519 0.869 18.239 1.00 95.94 100 LYS A N 1
ATOM 872 C CA . LYS A 1 100 ? -14.769 0.170 18.601 1.00 95.94 100 LYS A CA 1
ATOM 873 C C . LYS A 1 100 ? -14.523 -1.035 19.517 1.00 95.94 100 LYS A C 1
ATOM 875 O O . LYS A 1 100 ? -15.264 -1.249 20.471 1.00 95.94 100 LYS A O 1
ATOM 880 N N . LEU A 1 101 ? -13.480 -1.825 19.255 1.00 95.44 101 LEU A N 1
ATOM 881 C CA . LEU A 1 101 ? -13.172 -3.041 20.021 1.00 95.44 101 LEU A CA 1
ATOM 882 C C . LEU A 1 101 ? -12.579 -2.752 21.407 1.00 95.44 101 LEU A C 1
ATOM 884 O O . LEU A 1 101 ? -12.798 -3.538 22.339 1.00 95.44 101 LEU A O 1
ATOM 888 N N . SER A 1 102 ? -11.819 -1.661 21.532 1.00 96.00 102 SER A N 1
ATOM 889 C CA . SER A 1 102 ? -11.133 -1.259 22.761 1.00 96.00 102 SER A CA 1
ATOM 890 C C . SER A 1 102 ? -12.042 -0.538 23.755 1.00 96.00 102 SER A C 1
ATOM 892 O O . SER A 1 102 ? -11.634 -0.338 24.896 1.00 96.00 102 SER A O 1
ATOM 894 N N . GLN A 1 103 ? -13.254 -0.139 23.353 1.00 96.75 103 GLN A N 1
ATOM 895 C CA . GLN A 1 103 ? -14.217 0.510 24.242 1.00 96.75 103 GLN A CA 1
ATOM 896 C C . GLN A 1 103 ? -14.632 -0.411 25.395 1.00 96.75 103 GLN A C 1
ATOM 898 O O . GLN A 1 103 ? -14.973 -1.585 25.207 1.00 96.75 103 GLN A O 1
ATOM 903 N N . ARG A 1 104 ? -14.633 0.156 26.605 1.00 97.38 104 ARG A N 1
ATOM 904 C CA . ARG A 1 104 ? -15.036 -0.511 27.845 1.00 97.38 104 ARG A CA 1
ATOM 905 C C . ARG A 1 104 ? -16.083 0.331 28.568 1.00 97.38 104 ARG A C 1
ATOM 907 O O . ARG A 1 104 ? -16.113 1.550 28.432 1.00 97.38 104 ARG A O 1
ATOM 914 N N . THR A 1 105 ? -16.955 -0.323 29.318 1.00 96.69 105 THR A N 1
ATOM 915 C CA . THR A 1 105 ? -17.928 0.314 30.204 1.00 96.69 105 THR A CA 1
ATOM 916 C C . THR A 1 105 ? -17.223 0.882 31.436 1.00 96.69 105 THR A C 1
ATOM 918 O O . THR A 1 105 ? -16.073 0.540 31.719 1.00 96.69 105 THR A O 1
ATOM 921 N N . LYS A 1 106 ? -17.930 1.697 32.231 1.00 96.56 106 LYS A N 1
ATOM 922 C CA . LYS A 1 106 ? -17.416 2.229 33.510 1.00 96.56 106 LYS A CA 1
ATOM 923 C C . LYS A 1 106 ? -16.926 1.131 34.467 1.00 96.56 106 LYS A C 1
ATOM 925 O O . LYS A 1 106 ? -16.031 1.371 35.263 1.00 96.56 106 LYS A O 1
ATOM 930 N N . ARG A 1 107 ? -17.487 -0.082 34.366 1.00 96.69 107 ARG A N 1
ATOM 931 C CA . ARG A 1 107 ? -17.108 -1.259 35.172 1.00 96.69 107 ARG A CA 1
ATOM 932 C C . ARG A 1 107 ? -16.020 -2.120 34.509 1.00 96.69 107 ARG A C 1
ATOM 934 O O . ARG A 1 107 ? -15.817 -3.261 34.903 1.00 96.69 107 ARG A O 1
ATOM 941 N N . GLY A 1 108 ? -15.362 -1.621 33.461 1.00 96.12 108 GLY A N 1
ATOM 942 C CA . GLY A 1 108 ? -14.252 -2.298 32.784 1.00 96.12 108 GLY A CA 1
ATOM 943 C C . GLY A 1 108 ? -14.652 -3.450 31.855 1.00 96.12 108 GLY A C 1
ATOM 944 O O . GLY A 1 108 ? -13.775 -4.072 31.248 1.00 96.12 108 G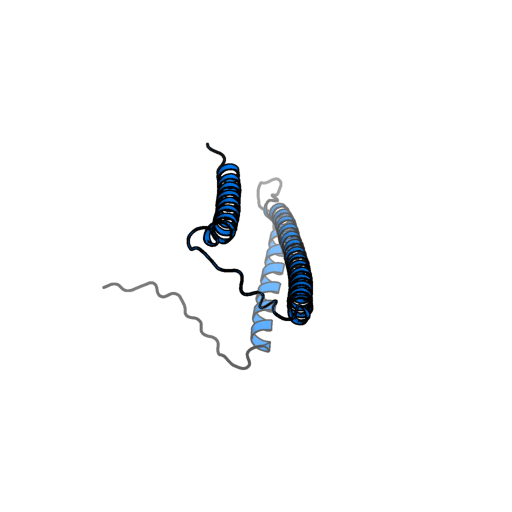LY A O 1
ATOM 945 N N . GLN A 1 109 ? -15.945 -3.730 31.688 1.00 96.94 109 GLN A N 1
ATOM 946 C CA . GLN A 1 109 ? -16.421 -4.738 30.741 1.00 96.94 109 GLN A CA 1
ATOM 947 C C . GLN A 1 109 ? -16.349 -4.208 29.307 1.00 96.94 109 GLN A C 1
ATOM 949 O O . GLN A 1 109 ? -16.499 -3.011 29.087 1.00 96.94 109 GLN A O 1
ATOM 954 N N . PRO A 1 110 ? -16.128 -5.060 28.304 1.00 97.12 110 PRO A N 1
ATOM 955 C CA . PRO A 1 110 ? -16.153 -4.622 26.918 1.00 97.12 110 PRO A CA 1
ATOM 956 C C . PRO A 1 110 ? -17.545 -4.162 26.468 1.00 97.12 110 PRO A C 1
ATOM 958 O O . PRO A 1 110 ? -18.547 -4.803 26.777 1.00 97.12 110 PRO A O 1
ATOM 961 N N . VAL A 1 111 ? -17.610 -3.087 25.680 1.00 97.31 111 VAL A N 1
ATOM 962 C CA . VAL A 1 111 ? -18.879 -2.632 25.090 1.00 97.31 111 VAL A CA 1
ATOM 963 C C . VAL A 1 111 ? -19.283 -3.575 23.952 1.00 97.31 111 VAL A C 1
ATOM 965 O O . VAL A 1 111 ? -18.561 -3.720 22.965 1.00 97.31 111 VAL A O 1
ATOM 968 N N . MET A 1 112 ? -20.449 -4.217 24.076 1.00 95.94 112 MET A N 1
ATOM 969 C CA . MET A 1 112 ? -20.893 -5.245 23.122 1.00 95.94 112 MET A CA 1
ATOM 970 C C . MET A 1 112 ? -21.370 -4.684 21.781 1.00 95.94 112 MET A C 1
ATOM 972 O O . MET A 1 112 ? -21.107 -5.299 20.752 1.00 95.94 112 MET A O 1
ATOM 976 N N . LYS A 1 113 ? -22.002 -3.504 21.765 1.00 95.56 113 LYS A N 1
ATOM 977 C CA . LYS A 1 113 ? -22.587 -2.902 20.553 1.00 95.56 113 LYS A CA 1
ATOM 978 C C . LYS A 1 113 ? -21.604 -2.863 19.370 1.00 95.56 113 LYS A C 1
ATOM 980 O O . LYS A 1 113 ? -21.842 -3.503 18.352 1.00 95.56 113 LYS A O 1
ATOM 985 N N . GLY A 1 114 ? -20.454 -2.203 19.533 1.00 93.38 114 GLY A N 1
ATOM 986 C CA . GLY A 1 114 ? -19.460 -2.078 18.457 1.00 93.38 114 GLY A CA 1
ATOM 987 C C . GLY A 1 114 ? -18.786 -3.402 18.070 1.00 93.38 114 GLY A C 1
ATOM 988 O O . GLY A 1 114 ? -18.396 -3.595 16.920 1.00 93.38 114 GLY A O 1
ATOM 989 N N . ARG A 1 115 ? -18.673 -4.351 19.009 1.00 95.56 115 ARG A N 1
ATOM 990 C CA . ARG A 1 115 ? -18.128 -5.692 18.735 1.00 95.56 115 ARG A CA 1
ATOM 991 C C . ARG A 1 115 ? -19.068 -6.511 17.858 1.00 95.56 115 ARG A C 1
ATOM 993 O O . ARG A 1 115 ? -18.602 -7.175 16.935 1.00 95.56 115 ARG A O 1
ATOM 1000 N N . LEU A 1 116 ? -20.369 -6.434 18.134 1.00 97.50 116 LEU A N 1
ATOM 1001 C CA . LEU A 1 116 ? -21.406 -7.101 17.351 1.00 97.50 116 LEU A CA 1
ATOM 1002 C C . LEU A 1 116 ? -21.501 -6.524 15.936 1.00 97.50 116 LEU A C 1
ATOM 1004 O O . LEU A 1 116 ? -21.597 -7.293 14.986 1.00 97.50 116 LEU A O 1
ATOM 1008 N N . GLU A 1 117 ? -21.385 -5.203 15.771 1.00 95.75 117 GLU A N 1
ATOM 1009 C CA . GLU A 1 117 ? -21.336 -4.564 14.445 1.00 95.75 117 GLU A CA 1
ATOM 1010 C C . GLU A 1 117 ? -20.178 -5.108 13.588 1.00 95.75 117 GLU A C 1
ATOM 1012 O O . GLU A 1 117 ? -20.381 -5.505 12.440 1.00 95.75 117 GLU A O 1
ATOM 1017 N N . ILE A 1 118 ? -18.970 -5.202 14.160 1.00 95.94 118 ILE A N 1
ATOM 1018 C CA . ILE A 1 118 ? -17.794 -5.756 13.465 1.00 95.94 118 ILE A CA 1
ATOM 1019 C C . ILE A 1 118 ? -17.983 -7.245 13.155 1.00 95.94 118 ILE A C 1
ATOM 1021 O O . ILE A 1 118 ? -17.573 -7.715 12.092 1.00 95.94 118 ILE A O 1
ATOM 1025 N N . LEU A 1 119 ? -18.575 -8.003 14.079 1.00 96.25 119 LEU A N 1
ATOM 1026 C CA . LEU A 1 119 ? -18.861 -9.420 13.871 1.00 96.25 119 LEU A CA 1
ATOM 1027 C C . LEU A 1 119 ? -19.847 -9.617 12.714 1.00 96.25 119 LEU A C 1
ATOM 1029 O O . LEU A 1 119 ? -19.587 -10.429 11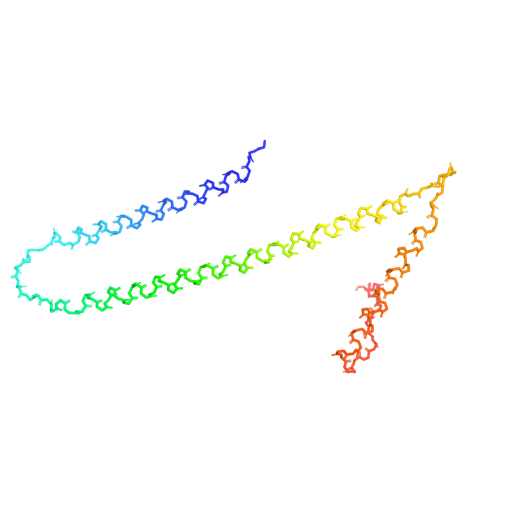.829 1.00 96.25 119 LEU A O 1
ATOM 1033 N N . LEU A 1 120 ? -20.924 -8.832 12.677 1.00 96.31 120 LEU A N 1
ATOM 1034 C CA . LEU A 1 120 ? -21.900 -8.855 11.593 1.00 96.31 120 LEU A CA 1
ATOM 1035 C C . LEU A 1 120 ? -21.253 -8.498 10.250 1.00 96.31 120 LEU A C 1
ATOM 1037 O O . LEU A 1 120 ? -21.500 -9.179 9.259 1.00 96.31 120 LEU A O 1
ATOM 1041 N N . GLU A 1 121 ? -20.396 -7.472 10.208 1.00 94.31 121 GLU A N 1
ATOM 1042 C CA . GLU A 1 121 ? -19.659 -7.107 8.991 1.00 94.31 121 GLU A CA 1
ATOM 1043 C C . GLU A 1 121 ? -18.789 -8.271 8.490 1.00 94.31 121 GLU A C 1
ATOM 1045 O O . GLU A 1 121 ? -18.737 -8.536 7.288 1.00 94.31 121 GLU A O 1
ATOM 1050 N N . LYS A 1 122 ? -18.118 -8.991 9.399 1.00 94.06 122 LYS A N 1
ATOM 1051 C CA . LYS A 1 122 ? -17.316 -10.170 9.046 1.00 94.06 122 LYS A CA 1
ATOM 1052 C C . LYS A 1 122 ? -18.177 -11.301 8.494 1.00 94.06 122 LYS A C 1
ATOM 1054 O O . LYS A 1 122 ? -17.819 -11.830 7.451 1.00 94.06 122 LYS A O 1
ATOM 1059 N N . ILE A 1 123 ? -19.294 -11.623 9.149 1.00 95.12 123 ILE A N 1
ATOM 1060 C CA . ILE A 1 123 ? -20.215 -12.678 8.699 1.00 95.12 123 ILE A CA 1
ATOM 1061 C C . ILE A 1 123 ? -20.778 -12.342 7.315 1.00 95.12 123 ILE A C 1
ATOM 1063 O O . ILE A 1 123 ? -20.757 -13.181 6.423 1.00 95.12 123 ILE A O 1
ATOM 1067 N N . LYS A 1 124 ? -21.223 -11.098 7.095 1.00 94.31 124 LYS A N 1
ATOM 1068 C CA . LYS A 1 124 ? -21.709 -10.663 5.777 1.00 94.31 124 LYS A CA 1
ATOM 1069 C C . LYS A 1 124 ? -20.638 -10.825 4.699 1.00 94.31 124 LYS A C 1
ATOM 1071 O O . LYS A 1 124 ? -20.935 -11.316 3.620 1.00 94.31 124 LYS A O 1
ATOM 1076 N N . LYS A 1 125 ? -19.385 -10.464 4.991 1.00 92.12 125 LYS A N 1
ATOM 1077 C CA . LYS A 1 125 ? -18.278 -10.658 4.043 1.00 92.12 125 LYS A CA 1
ATOM 1078 C C . LYS A 1 125 ? -17.990 -12.122 3.767 1.00 92.12 125 LYS A C 1
ATOM 1080 O O . LYS A 1 125 ? -17.790 -12.458 2.613 1.00 92.12 125 LYS A O 1
ATOM 1085 N N . THR A 1 126 ? -17.938 -12.977 4.788 1.00 92.50 126 THR A N 1
ATOM 1086 C CA . THR A 1 126 ? -17.687 -14.409 4.572 1.00 92.50 126 THR A CA 1
ATOM 1087 C C . THR A 1 126 ? -18.797 -15.022 3.734 1.00 92.50 126 THR A C 1
ATOM 1089 O O . THR A 1 126 ? -18.496 -15.621 2.716 1.00 92.50 126 THR A O 1
ATOM 1092 N N . VAL A 1 127 ? -20.063 -14.754 4.071 1.00 92.38 127 VAL A N 1
ATOM 1093 C CA . VAL A 1 127 ? -21.219 -15.247 3.308 1.00 92.38 127 VAL A CA 1
ATOM 1094 C C . VAL A 1 127 ? -21.196 -14.747 1.859 1.00 92.38 127 VAL A C 1
ATOM 1096 O O . VAL A 1 127 ? -21.397 -15.539 0.943 1.00 92.38 127 VAL A O 1
ATOM 1099 N N . ASN A 1 128 ? -20.899 -13.463 1.632 1.00 86.06 128 ASN A N 1
ATOM 1100 C CA . ASN A 1 128 ? -20.815 -12.915 0.277 1.00 86.06 128 ASN A CA 1
ATOM 1101 C C . ASN A 1 128 ? -19.632 -13.501 -0.515 1.00 86.06 128 ASN A C 1
ATOM 1103 O O . ASN A 1 128 ? -19.780 -13.856 -1.678 1.00 86.06 128 ASN A O 1
ATOM 1107 N N . ASN A 1 129 ? -18.466 -13.666 0.108 1.00 78.62 129 ASN A N 1
ATOM 1108 C CA . ASN A 1 129 ? -17.310 -14.264 -0.562 1.00 78.62 129 ASN A CA 1
ATOM 1109 C C . ASN A 1 129 ? -17.557 -15.745 -0.884 1.00 78.62 129 ASN A C 1
ATOM 1111 O O . ASN A 1 129 ? -17.197 -16.214 -1.961 1.00 78.62 129 ASN A O 1
ATOM 1115 N N . ASP A 1 130 ? -18.204 -16.475 0.026 1.00 73.44 130 ASP A N 1
ATOM 1116 C CA . ASP A 1 130 ? -18.573 -17.870 -0.185 1.00 73.44 130 ASP A CA 1
ATOM 1117 C C . ASP A 1 130 ? -19.588 -17.981 -1.337 1.00 73.44 130 ASP A C 1
ATOM 1119 O O . ASP A 1 130 ? -19.433 -18.845 -2.197 1.00 73.44 130 ASP A O 1
ATOM 1123 N N . CYS A 1 131 ? -20.556 -17.062 -1.459 1.00 55.03 131 CYS A N 1
ATOM 1124 C CA . CYS A 1 131 ? -21.516 -17.078 -2.571 1.00 55.03 131 CYS A CA 1
ATOM 1125 C C . CYS A 1 131 ? -20.916 -16.648 -3.931 1.00 55.03 131 CYS A C 1
ATOM 1127 O O . CYS A 1 131 ? -21.308 -17.185 -4.966 1.00 55.03 131 CYS A O 1
ATOM 1129 N N . GLU A 1 132 ? -19.905 -15.772 -3.961 1.00 53.78 132 GLU A N 1
ATOM 1130 C CA . GLU A 1 132 ? -19.194 -15.390 -5.197 1.00 53.78 132 GLU A CA 1
ATOM 1131 C C . GLU A 1 132 ? -18.344 -16.539 -5.771 1.00 53.78 132 GLU A C 1
ATOM 1133 O O . GLU A 1 132 ? -18.188 -16.653 -6.992 1.00 53.78 132 GLU A O 1
ATOM 1138 N N . THR A 1 133 ? -17.840 -17.439 -4.915 1.00 52.69 133 THR A N 1
ATOM 1139 C CA . THR A 1 133 ? -17.146 -18.658 -5.374 1.00 52.69 133 THR A CA 1
ATOM 1140 C C . THR A 1 133 ? -18.087 -19.677 -6.023 1.00 52.69 133 THR A C 1
ATOM 1142 O O . THR A 1 133 ? -17.661 -20.406 -6.921 1.00 52.69 133 THR A O 1
ATOM 1145 N N . VAL A 1 134 ? -19.371 -19.684 -5.647 1.00 52.09 134 VAL A N 1
ATOM 1146 C CA . VAL A 1 134 ? -20.383 -20.595 -6.214 1.00 52.09 134 VAL A CA 1
ATOM 1147 C C . VAL A 1 134 ? -20.797 -20.160 -7.625 1.00 52.09 134 VAL A C 1
ATOM 1149 O O . VAL A 1 134 ? -21.016 -21.005 -8.486 1.00 52.09 134 VAL A O 1
ATOM 1152 N N . ASN A 1 135 ? -20.815 -18.855 -7.909 1.00 48.19 135 ASN A N 1
ATOM 1153 C CA . ASN A 1 135 ? -21.228 -18.342 -9.222 1.00 48.19 135 ASN A CA 1
ATOM 1154 C C . ASN A 1 135 ? -20.137 -18.438 -10.308 1.00 48.19 135 ASN A C 1
ATOM 1156 O O . ASN A 1 135 ? -20.457 -18.398 -11.491 1.00 48.19 135 ASN A O 1
ATOM 1160 N N . ASN A 1 136 ? -18.861 -18.590 -9.928 1.00 51.06 136 ASN A N 1
ATOM 1161 C CA . ASN A 1 136 ? -17.739 -18.742 -10.871 1.00 51.06 136 ASN A CA 1
ATOM 1162 C C . ASN A 1 136 ? -17.241 -20.188 -11.020 1.00 51.06 136 ASN A C 1
ATOM 1164 O O . ASN A 1 136 ? -16.425 -20.474 -11.893 1.00 51.06 136 ASN A O 1
ATOM 1168 N N . THR A 1 137 ? -17.715 -21.108 -10.179 1.00 46.97 137 THR A N 1
ATOM 1169 C CA . THR A 1 137 ? -17.412 -22.536 -10.294 1.00 46.97 137 THR A CA 1
ATOM 1170 C C . THR A 1 137 ? -18.715 -23.315 -10.294 1.00 46.97 137 THR A C 1
ATOM 1172 O O . THR A 1 137 ? -19.193 -23.797 -9.270 1.00 46.97 137 THR A O 1
ATOM 1175 N N . GLY A 1 138 ? -19.302 -23.453 -11.484 1.00 47.34 138 GLY A N 1
ATOM 1176 C CA . GLY A 1 138 ? -20.254 -24.527 -11.717 1.00 47.34 138 GLY A CA 1
ATOM 1177 C C . GLY A 1 138 ? -19.620 -25.835 -11.237 1.00 47.34 138 GLY A C 1
ATOM 1178 O O . GLY A 1 138 ? -18.582 -26.253 -11.742 1.00 47.34 138 GLY A O 1
ATOM 1179 N N . THR A 1 139 ? -20.222 -26.442 -10.216 1.00 50.06 139 THR A N 1
ATOM 1180 C CA . THR A 1 139 ? -19.924 -27.786 -9.704 1.00 50.06 139 THR A CA 1
ATOM 1181 C C . THR A 1 139 ? -18.486 -28.045 -9.224 1.00 50.06 139 THR A C 1
ATOM 1183 O O . THR A 1 139 ? -17.689 -28.645 -9.933 1.00 50.06 139 THR A O 1
ATOM 1186 N N . THR A 1 140 ? -18.164 -27.780 -7.951 1.00 49.28 140 THR A N 1
ATOM 1187 C CA . THR A 1 140 ? -17.333 -28.739 -7.187 1.00 49.28 140 THR A CA 1
ATOM 1188 C C . THR A 1 140 ? -17.671 -28.737 -5.691 1.00 49.28 140 THR A C 1
ATOM 1190 O O . THR A 1 140 ? -17.212 -27.911 -4.912 1.00 49.28 140 THR A O 1
ATOM 1193 N N . SER A 1 141 ? -18.507 -29.713 -5.334 1.00 40.84 141 SER A N 1
ATOM 1194 C CA . SER A 1 141 ? -18.679 -30.405 -4.049 1.00 40.84 141 SER A CA 1
ATOM 1195 C C . SER A 1 141 ? -17.910 -29.897 -2.817 1.00 40.84 141 SER A C 1
ATOM 1197 O O . SER A 1 141 ? -16.685 -29.991 -2.723 1.00 40.84 141 SER A O 1
ATOM 1199 N N . TYR A 1 142 ? -18.679 -29.565 -1.775 1.00 49.75 142 TYR A N 1
ATOM 1200 C CA . TYR A 1 142 ? -18.268 -29.546 -0.371 1.00 49.75 142 TYR A CA 1
ATOM 1201 C C . TYR A 1 142 ? -17.401 -30.763 -0.011 1.00 49.75 142 TYR A C 1
ATOM 1203 O O . TYR A 1 142 ? -17.891 -31.891 0.000 1.00 49.75 142 TYR A O 1
ATOM 1211 N N . LYS A 1 143 ? -16.119 -30.526 0.287 1.00 52.06 143 LYS A N 1
ATOM 1212 C CA . LYS A 1 143 ? -15.261 -31.295 1.213 1.00 52.06 143 LYS A CA 1
ATOM 1213 C C . LYS A 1 143 ? -13.845 -30.711 1.175 1.00 52.06 143 LYS A C 1
ATOM 1215 O O . LYS A 1 143 ? -13.030 -31.082 0.336 1.00 52.06 143 LYS A O 1
ATOM 1220 N N . ARG A 1 144 ? -13.498 -29.860 2.146 1.00 50.34 144 ARG A N 1
ATOM 1221 C CA . ARG A 1 144 ? -12.105 -29.770 2.605 1.00 50.34 144 ARG A CA 1
ATOM 1222 C C . ARG A 1 144 ? -12.029 -30.179 4.064 1.00 50.34 144 ARG A C 1
ATOM 1224 O O . ARG A 1 144 ? -12.785 -29.717 4.909 1.00 50.34 144 ARG A O 1
ATOM 1231 N N . LYS A 1 145 ? -11.173 -31.181 4.240 1.00 50.72 145 LYS A N 1
ATOM 1232 C CA . LYS A 1 145 ? -11.067 -32.116 5.346 1.00 50.72 145 LYS A CA 1
ATOM 1233 C C . LYS A 1 145 ? -10.659 -31.422 6.639 1.00 50.72 145 LYS A C 1
ATOM 1235 O O . LYS A 1 145 ? -9.785 -30.561 6.661 1.00 50.72 145 LYS A O 1
ATOM 1240 N N . ILE A 1 146 ? -11.302 -31.904 7.692 1.00 44.03 146 ILE A N 1
ATOM 1241 C CA . ILE A 1 146 ? -10.930 -31.825 9.099 1.00 44.03 146 ILE A CA 1
ATOM 1242 C C . ILE A 1 146 ? -9.449 -32.210 9.255 1.00 44.03 146 ILE A C 1
ATOM 1244 O O . ILE A 1 146 ? -8.944 -33.072 8.532 1.00 44.03 146 ILE A O 1
ATOM 1248 N N . GLY A 1 147 ? -8.767 -31.520 10.171 1.00 40.66 147 GLY A N 1
ATOM 1249 C CA . GLY A 1 147 ? -7.344 -31.664 10.453 1.00 40.66 147 GLY A CA 1
ATOM 1250 C C . GLY A 1 147 ? -6.916 -33.106 10.703 1.00 40.66 147 GLY A C 1
ATOM 1251 O O . GLY A 1 147 ? -7.580 -33.858 11.412 1.00 40.66 147 GLY A O 1
ATOM 1252 N N . ASN A 1 148 ? -5.774 -33.473 10.128 1.00 47.28 148 ASN A N 1
ATOM 1253 C CA . ASN A 1 148 ? -5.126 -34.743 10.401 1.00 47.28 148 ASN A CA 1
ATOM 1254 C C . ASN A 1 148 ? -4.097 -34.525 11.517 1.00 47.28 148 ASN A C 1
ATOM 1256 O O . ASN A 1 148 ? -2.930 -34.231 11.271 1.00 47.28 148 ASN A O 1
ATOM 1260 N N . SER A 1 149 ? -4.571 -34.608 12.756 1.00 46.31 149 SER A N 1
ATOM 1261 C CA . SER A 1 149 ? -3.750 -34.699 13.959 1.00 46.31 149 SER A CA 1
ATOM 1262 C C . SER A 1 149 ? -4.241 -35.895 14.773 1.00 46.31 149 SER A C 1
ATOM 1264 O O . SER A 1 149 ? -5.136 -35.709 15.588 1.00 46.31 149 SER A O 1
ATOM 1266 N N . PHE A 1 150 ? -3.722 -37.105 14.512 1.00 45.09 150 PHE A N 1
ATOM 1267 C CA . PHE A 1 150 ? -3.425 -38.165 15.501 1.00 45.09 150 PHE A CA 1
ATOM 1268 C C . PHE A 1 150 ? -3.066 -39.517 14.850 1.00 45.09 150 PHE A C 1
ATOM 1270 O O . PHE A 1 150 ? -3.575 -39.846 13.785 1.00 45.09 150 PHE A O 1
ATOM 1277 N N . ARG A 1 151 ? -2.289 -40.315 15.609 1.00 48.09 151 ARG A N 1
ATOM 1278 C CA . ARG A 1 151 ? -1.630 -41.622 15.341 1.00 48.09 151 ARG A CA 1
ATOM 1279 C C . ARG A 1 151 ? -0.248 -41.462 14.688 1.00 48.09 151 ARG A C 1
ATOM 1281 O O . ARG A 1 151 ? -0.172 -41.178 13.505 1.00 48.09 151 ARG A O 1
ATOM 1288 N N . LYS A 1 152 ? 0.882 -41.455 15.420 1.00 51.16 152 LYS A N 1
ATOM 1289 C CA . LYS A 1 152 ? 1.443 -42.494 16.325 1.00 51.16 152 LYS A CA 1
ATOM 1290 C C . LYS A 1 152 ? 1.297 -43.896 15.719 1.00 51.16 152 LYS A C 1
ATOM 1292 O O . LYS A 1 152 ? 0.203 -44.451 15.780 1.00 51.16 152 LYS A O 1
ATOM 129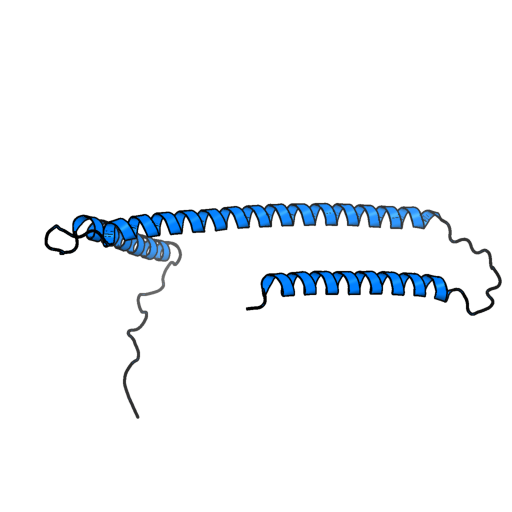7 N N . ASN A 1 153 ? 2.338 -44.418 15.074 1.00 43.16 153 ASN A N 1
ATOM 1298 C CA . ASN A 1 153 ? 3.448 -45.157 15.691 1.00 43.16 153 ASN A CA 1
ATOM 1299 C C . ASN A 1 153 ? 4.674 -45.092 14.779 1.00 43.16 153 ASN A C 1
ATOM 1301 O O . ASN A 1 153 ? 4.456 -45.023 13.549 1.00 43.16 153 ASN A O 1
#

Radius of gyration: 33.61 Å; Cα contacts (8 Å, |Δi|>4): 15; chains: 1; bounding box: 74×54×86 Å

pLDDT: mean 77.95, std 19.51, range [40.66, 97.94]

Solvent-accessible surface area (backbone atoms only — not comparable to full-atom values): 9263 Å² total; per-residue (Å²): 132,83,63,64,71,59,53,55,53,49,53,52,51,50,56,50,50,53,50,52,53,49,52,54,49,52,55,49,46,67,62,55,74,75,74,84,70,95,72,78,83,75,86,73,76,74,76,70,75,55,59,59,55,54,50,53,50,53,51,53,49,49,52,54,51,52,50,54,51,51,53,52,47,51,56,51,49,52,58,44,51,56,50,52,51,53,49,50,54,50,52,53,52,49,51,54,50,46,58,38,61,69,36,54,44,100,86,68,45,71,45,58,69,52,44,51,53,54,49,51,55,48,52,53,49,50,55,51,55,57,52,56,52,52,76,77,40,84,82,76,77,98,80,84,79,79,84,92,83,84,79,89,133

Secondary structure (DSSP, 8-state):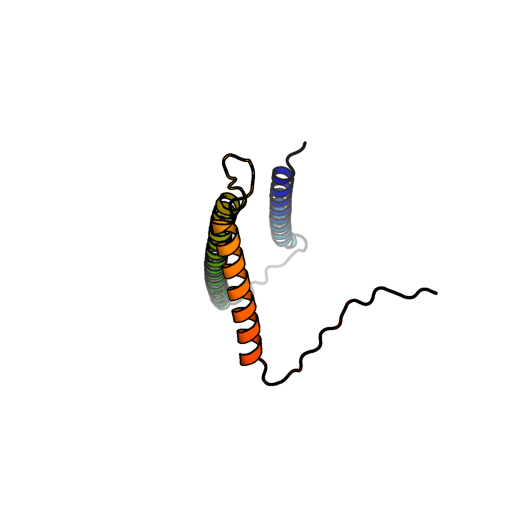
---HHHHHHHHHHHHHHHHHHHHHHHHHHHHHTTSSS----------THHHHHHHHHHHHHHHHHHHHHHHHHHHHHHHHHHHHHHHHHHHHHHHHHHHHHH-B-TTSPBPHHHHHHHHHHHHHHHHHHHHHHHHH-S---S--PPP------

Mean predicted aligned error: 17.17 Å

Organism: Nephila pilipes (NCBI:txid299642)